Protein AF-A0A081DGG9-F1 (afdb_monomer_lite)

Radius of gyration: 16.22 Å; chains: 1; bounding box: 42×18×44 Å

Sequence (96 aa):
MEPLNHPMVWQGMGMVIGVYGLGYWWASYNPMRHWPIVAVGFLGKIFGPLGFIFNYLQDVVPFEFSYTLITNDFIWWIPFFLILKKVHTDYKWRLT

Foldseek 3Di:
DPPPPPVVVVVVVVVVVVVLVVLVVVCVVPVLLSVVSLVVVLVVLVVVVVVVVVCVVVVNDDPVCVVVNVVVHVVSNVVSVVSVVCSCVPVVPDND

Structure (mmCIF, N/CA/C/O backbone):
data_AF-A0A081DGG9-F1
#
_entry.id   AF-A0A081DGG9-F1
#
loop_
_atom_site.group_PDB
_atom_site.id
_atom_site.type_symbol
_atom_site.label_atom_id
_atom_site.label_alt_id
_atom_site.label_comp_id
_atom_site.label_asym_id
_atom_site.label_entity_id
_atom_site.label_seq_id
_atom_site.pdbx_PDB_ins_code
_atom_site.Cartn_x
_atom_site.Cartn_y
_atom_site.Cartn_z
_atom_site.occupancy
_atom_site.B_iso_or_equiv
_atom_site.auth_seq_id
_atom_site.auth_comp_id
_atom_site.auth_asym_id
_atom_site.auth_atom_id
_atom_site.pdbx_PDB_model_num
ATOM 1 N N . MET A 1 1 ? 21.195 -1.589 -23.860 1.00 50.12 1 MET A N 1
ATOM 2 C CA . MET A 1 1 ? 20.701 -0.472 -23.030 1.00 50.12 1 MET A CA 1
ATOM 3 C C . MET A 1 1 ? 21.393 -0.615 -21.691 1.00 50.12 1 MET A C 1
ATOM 5 O O . MET A 1 1 ? 21.306 -1.702 -21.129 1.00 50.12 1 MET A O 1
ATOM 9 N N . GLU A 1 2 ? 22.166 0.378 -21.241 1.00 58.09 2 GLU A N 1
ATOM 10 C CA . GLU A 1 2 ? 22.694 0.333 -19.872 1.00 58.09 2 GLU A CA 1
ATOM 11 C C . GLU A 1 2 ? 21.498 0.224 -18.915 1.00 58.09 2 GLU A C 1
ATOM 13 O O . GLU A 1 2 ? 20.543 0.992 -19.065 1.00 58.09 2 GLU A O 1
ATOM 18 N N . PRO A 1 3 ? 21.473 -0.761 -18.001 1.00 66.25 3 PRO A N 1
ATOM 19 C CA . PRO A 1 3 ? 20.389 -0.858 -17.038 1.00 66.25 3 PRO A CA 1
ATOM 20 C C . PRO A 1 3 ? 20.346 0.442 -16.234 1.00 66.25 3 PRO A C 1
ATOM 22 O O . PRO A 1 3 ? 21.391 0.938 -15.817 1.00 66.25 3 PRO A O 1
ATOM 25 N N . LEU A 1 4 ? 19.144 0.994 -16.042 1.00 62.50 4 LEU A N 1
ATOM 26 C CA . LEU A 1 4 ? 18.890 2.171 -15.207 1.00 62.50 4 LEU A CA 1
ATOM 27 C C . LEU A 1 4 ? 19.447 1.931 -13.796 1.00 62.50 4 LEU A C 1
ATOM 29 O O . LEU A 1 4 ? 18.786 1.378 -12.917 1.00 62.50 4 LEU A O 1
ATOM 33 N N . ASN A 1 5 ? 20.697 2.333 -13.591 1.00 65.19 5 ASN A N 1
ATOM 34 C CA . ASN A 1 5 ? 21.450 2.120 -12.369 1.00 65.19 5 ASN A CA 1
ATOM 35 C C . ASN A 1 5 ? 21.289 3.364 -11.495 1.00 65.19 5 ASN A C 1
ATOM 37 O O . ASN A 1 5 ? 22.195 4.181 -11.347 1.00 65.19 5 ASN A O 1
ATOM 41 N N . HIS A 1 6 ? 20.102 3.510 -10.902 1.00 76.81 6 HIS A N 1
ATOM 42 C CA . HIS A 1 6 ? 19.844 4.492 -9.847 1.00 76.81 6 HIS A CA 1
ATOM 43 C C . HIS A 1 6 ? 19.764 3.802 -8.476 1.00 76.81 6 HIS A C 1
ATOM 45 O O . HIS A 1 6 ? 18.708 3.828 -7.839 1.00 76.81 6 HIS A O 1
ATOM 51 N N . PRO A 1 7 ? 20.850 3.166 -7.988 1.00 80.69 7 PRO A N 1
ATOM 52 C CA . PRO A 1 7 ? 20.825 2.419 -6.732 1.00 80.69 7 PRO A CA 1
ATOM 53 C C . PRO A 1 7 ? 20.409 3.299 -5.550 1.00 80.69 7 PRO A C 1
ATOM 55 O O . PRO A 1 7 ? 19.703 2.832 -4.667 1.00 80.69 7 PRO A O 1
ATOM 58 N N . MET A 1 8 ? 20.756 4.589 -5.569 1.00 83.38 8 MET A N 1
ATOM 59 C CA . MET A 1 8 ? 20.340 5.549 -4.544 1.00 83.38 8 MET A CA 1
ATOM 60 C C . MET A 1 8 ? 18.814 5.738 -4.494 1.00 83.38 8 MET A C 1
ATOM 62 O O . MET A 1 8 ? 18.238 5.801 -3.410 1.00 83.38 8 MET A O 1
ATOM 66 N N . VAL A 1 9 ? 18.145 5.774 -5.652 1.00 84.31 9 VAL A N 1
ATOM 67 C CA . VAL A 1 9 ? 16.678 5.889 -5.734 1.00 84.31 9 VAL A CA 1
ATOM 68 C C . VAL A 1 9 ? 16.023 4.614 -5.210 1.00 84.31 9 VAL A C 1
ATOM 70 O O . VAL A 1 9 ? 15.093 4.685 -4.410 1.00 84.31 9 VAL A O 1
ATOM 73 N N . TRP A 1 10 ? 16.552 3.447 -5.583 1.00 83.88 10 TRP A N 1
ATOM 74 C CA . TRP A 1 10 ? 16.060 2.156 -5.097 1.00 83.88 10 TRP A CA 1
ATOM 75 C C . TRP A 1 10 ? 16.264 1.966 -3.590 1.00 83.88 10 TRP A C 1
ATOM 77 O O . TRP A 1 10 ? 15.363 1.478 -2.911 1.00 83.88 10 TRP A O 1
ATOM 87 N N . GLN A 1 11 ? 17.405 2.392 -3.045 1.00 86.56 11 GLN A N 1
ATOM 88 C CA . GLN A 1 11 ? 17.680 2.352 -1.607 1.00 86.56 11 GLN A CA 1
ATOM 89 C C . GLN A 1 11 ? 16.758 3.294 -0.827 1.00 86.56 11 GLN A C 1
ATOM 91 O O . GLN A 1 11 ? 16.180 2.886 0.181 1.00 86.56 11 GLN A O 1
ATOM 96 N N . GLY A 1 12 ? 16.574 4.527 -1.312 1.00 88.62 12 GLY A N 1
ATOM 97 C CA . GLY A 1 12 ? 15.651 5.488 -0.710 1.00 88.62 12 GLY A CA 1
ATOM 98 C C . GLY A 1 12 ? 14.210 4.976 -0.720 1.00 88.62 12 GLY A C 1
ATOM 99 O O . GLY A 1 12 ? 13.551 4.959 0.319 1.00 88.62 12 GLY A O 1
ATOM 100 N N . MET A 1 13 ? 13.744 4.472 -1.866 1.00 87.25 13 MET A N 1
ATOM 101 C CA . MET A 1 13 ? 12.405 3.895 -1.992 1.00 87.25 13 MET A CA 1
ATOM 102 C C . MET A 1 13 ? 12.229 2.671 -1.084 1.00 87.25 13 MET A C 1
ATOM 104 O O . MET A 1 13 ? 11.220 2.558 -0.391 1.00 87.25 13 MET A O 1
ATOM 108 N N . GLY A 1 14 ? 13.225 1.782 -1.027 1.00 87.19 14 GLY A N 1
ATOM 109 C CA . GLY A 1 14 ? 13.211 0.602 -0.163 1.00 87.19 14 GLY A CA 1
ATOM 110 C C . GLY A 1 14 ? 13.126 0.949 1.324 1.00 87.19 14 GLY A C 1
ATOM 111 O O . GLY A 1 14 ? 12.333 0.344 2.044 1.00 87.19 14 GLY A O 1
ATOM 112 N N . MET A 1 15 ? 13.873 1.959 1.783 1.00 92.44 15 MET A N 1
ATOM 113 C CA . MET A 1 15 ? 13.794 2.448 3.164 1.00 92.44 15 MET A CA 1
ATOM 114 C C . MET A 1 15 ? 12.392 2.975 3.489 1.00 92.44 15 MET A C 1
ATOM 116 O O . MET A 1 15 ? 11.813 2.594 4.507 1.00 92.44 15 MET A O 1
ATOM 120 N N . VAL A 1 16 ? 11.825 3.809 2.611 1.00 89.38 16 VAL A N 1
ATOM 121 C CA . VAL A 1 16 ? 10.476 4.369 2.787 1.00 89.38 16 VAL A CA 1
ATOM 122 C C . VAL A 1 16 ? 9.430 3.253 2.843 1.00 89.38 16 VAL A C 1
ATOM 124 O O . VAL A 1 16 ? 8.620 3.222 3.769 1.00 89.38 16 VAL A O 1
ATOM 127 N N . ILE A 1 17 ? 9.480 2.292 1.913 1.00 88.62 17 ILE A N 1
ATOM 128 C CA . ILE A 1 17 ? 8.584 1.124 1.902 1.00 88.62 17 ILE A CA 1
ATOM 129 C C . ILE A 1 17 ? 8.746 0.296 3.184 1.00 88.62 17 ILE A C 1
ATOM 131 O O . ILE A 1 17 ? 7.746 -0.137 3.754 1.00 88.62 17 ILE A O 1
ATOM 135 N N . GLY A 1 18 ? 9.975 0.109 3.671 1.00 91.25 18 GLY A N 1
ATOM 136 C CA . GLY A 1 18 ? 10.253 -0.617 4.911 1.00 91.25 18 GLY A CA 1
ATOM 137 C C . GLY A 1 18 ? 9.582 0.019 6.132 1.00 91.25 18 GLY A C 1
ATOM 138 O O . GLY A 1 18 ? 8.916 -0.674 6.902 1.00 91.25 18 GLY A O 1
ATOM 139 N N . VAL A 1 19 ? 9.679 1.344 6.274 1.00 92.00 19 VAL A N 1
ATOM 140 C CA . VAL A 1 19 ? 9.015 2.085 7.362 1.00 92.00 19 VAL A CA 1
ATOM 141 C C . VAL A 1 19 ? 7.490 2.019 7.230 1.00 92.00 19 VAL A C 1
ATOM 143 O O . VAL A 1 19 ? 6.802 1.775 8.223 1.00 92.00 19 VAL A O 1
ATOM 146 N N . TYR A 1 20 ? 6.943 2.151 6.015 1.00 88.31 20 TYR A N 1
ATOM 147 C CA . TYR A 1 20 ? 5.508 1.945 5.777 1.00 88.31 20 TYR A CA 1
ATOM 148 C C . TYR A 1 20 ? 5.053 0.529 6.148 1.00 88.31 20 TYR A C 1
ATOM 150 O O . TYR A 1 20 ? 3.971 0.366 6.712 1.00 88.31 20 TYR A O 1
ATOM 158 N N . GLY A 1 21 ? 5.884 -0.486 5.898 1.00 88.69 21 GLY A N 1
ATOM 159 C CA . GLY A 1 21 ? 5.638 -1.869 6.306 1.00 88.69 21 GLY A CA 1
ATOM 160 C C . GLY A 1 21 ? 5.422 -2.011 7.813 1.00 88.69 21 GLY A C 1
ATOM 161 O O . GLY A 1 21 ? 4.461 -2.654 8.235 1.00 88.69 21 GLY A O 1
ATOM 162 N N . LEU A 1 22 ? 6.244 -1.342 8.630 1.00 91.94 22 LEU A N 1
ATOM 163 C CA . LEU A 1 22 ? 6.050 -1.292 10.086 1.00 91.94 22 LEU A CA 1
ATOM 164 C C . LEU A 1 22 ? 4.728 -0.607 10.458 1.00 91.94 22 LEU A C 1
ATOM 166 O O . LEU A 1 22 ? 3.997 -1.096 11.320 1.00 91.94 22 LEU A O 1
ATOM 170 N N . GLY A 1 23 ? 4.381 0.478 9.759 1.00 88.38 23 GLY A N 1
ATOM 171 C CA . GLY A 1 23 ? 3.098 1.164 9.915 1.00 88.38 23 GLY A CA 1
ATOM 172 C C . GLY A 1 23 ? 1.898 0.246 9.664 1.00 88.38 23 GLY A C 1
ATOM 173 O O . GLY A 1 23 ? 0.960 0.225 10.463 1.00 88.38 23 GLY A O 1
ATOM 174 N N . TYR A 1 24 ? 1.940 -0.566 8.604 1.00 88.00 24 TYR A N 1
ATOM 175 C CA . TYR A 1 24 ? 0.893 -1.556 8.332 1.00 88.00 24 TYR A CA 1
ATOM 176 C C . TYR A 1 24 ? 0.878 -2.698 9.337 1.00 88.00 24 TYR A C 1
ATOM 178 O O . TYR A 1 24 ? -0.203 -3.164 9.696 1.00 88.00 24 TYR A O 1
ATOM 186 N N . TRP A 1 25 ? 2.040 -3.135 9.824 1.00 88.56 25 TRP A N 1
ATOM 187 C CA . TRP A 1 25 ? 2.098 -4.150 10.868 1.00 88.56 25 TRP A CA 1
ATOM 188 C C . TRP A 1 25 ? 1.378 -3.654 12.127 1.00 88.56 25 TRP A C 1
ATOM 190 O O . TRP A 1 25 ? 0.459 -4.317 12.607 1.00 88.56 25 TRP A O 1
ATOM 200 N N . TRP A 1 26 ? 1.671 -2.450 12.617 1.00 88.25 26 TRP A N 1
ATOM 201 C CA . TRP A 1 26 ? 0.934 -1.896 13.759 1.00 88.25 26 TRP A CA 1
ATOM 202 C C . TRP A 1 26 ? -0.552 -1.682 13.466 1.00 88.25 26 TRP A C 1
ATOM 204 O O . TRP A 1 26 ? -1.397 -1.985 14.314 1.00 88.25 26 TRP A O 1
ATOM 214 N N . ALA A 1 27 ? -0.891 -1.239 12.254 1.00 87.81 27 ALA A N 1
ATOM 215 C CA . ALA A 1 27 ? -2.279 -1.103 11.837 1.00 87.81 27 ALA A CA 1
ATOM 216 C C . ALA A 1 27 ? -3.019 -2.446 11.792 1.00 87.81 27 ALA A C 1
ATOM 218 O O . ALA A 1 27 ? -4.213 -2.471 12.063 1.00 87.81 27 ALA A O 1
ATOM 219 N N . SER A 1 28 ? -2.343 -3.567 11.525 1.00 86.56 28 SER A N 1
ATOM 220 C CA . SER A 1 28 ? -2.988 -4.885 11.471 1.00 86.56 28 SER A CA 1
ATOM 221 C C . SER A 1 28 ? -3.617 -5.305 12.806 1.00 86.56 28 SER A C 1
ATOM 223 O O . SER A 1 28 ? -4.673 -5.935 12.809 1.00 86.56 28 SER A O 1
ATOM 225 N N . TYR A 1 29 ? -3.035 -4.896 13.940 1.00 88.00 29 TYR A N 1
ATOM 226 C CA . TYR A 1 29 ? -3.563 -5.213 15.273 1.00 88.00 29 TYR A CA 1
ATOM 227 C C . TYR A 1 29 ? -4.778 -4.367 15.658 1.00 88.00 29 TYR A C 1
ATOM 229 O O . TYR A 1 29 ? -5.642 -4.821 16.406 1.00 88.00 29 TYR A O 1
ATOM 237 N N . ASN A 1 30 ? -4.851 -3.125 15.178 1.00 85.62 30 ASN A N 1
ATOM 238 C CA . ASN A 1 30 ? -6.013 -2.266 15.383 1.00 85.62 30 ASN A CA 1
ATOM 239 C C . ASN A 1 30 ? -6.172 -1.287 14.206 1.00 85.62 30 ASN A C 1
ATOM 241 O O . ASN A 1 30 ? -5.734 -0.132 14.300 1.00 85.62 30 ASN A O 1
ATOM 245 N N . PRO A 1 31 ? -6.797 -1.736 13.101 1.00 81.69 31 PRO A N 1
ATOM 246 C CA . PRO A 1 31 ? -6.876 -0.952 11.870 1.00 81.69 31 PRO A CA 1
ATOM 247 C C . PRO A 1 31 ? -7.851 0.220 11.983 1.00 81.69 31 PRO A C 1
ATOM 249 O O . PRO A 1 31 ? -7.713 1.202 11.262 1.00 81.69 31 PRO A O 1
ATOM 252 N N . MET A 1 32 ? -8.810 0.142 12.911 1.00 82.69 32 MET A N 1
ATOM 253 C CA . MET A 1 32 ? -9.787 1.207 13.144 1.00 82.69 32 MET A CA 1
ATOM 254 C C . MET A 1 32 ? -9.156 2.399 13.863 1.00 82.69 32 MET A C 1
ATOM 256 O O . MET A 1 32 ? -9.436 3.538 13.514 1.00 82.69 32 MET A O 1
ATOM 260 N N . ARG A 1 33 ? -8.262 2.154 14.832 1.00 83.31 33 ARG A N 1
ATOM 261 C CA . ARG A 1 33 ? -7.516 3.221 15.517 1.00 83.31 33 ARG A CA 1
ATOM 262 C C . ARG A 1 33 ? -6.438 3.831 14.624 1.00 83.31 33 ARG A C 1
ATOM 264 O O . ARG A 1 33 ? -6.257 5.042 14.612 1.00 83.31 33 ARG A O 1
ATOM 271 N N . HIS A 1 34 ? -5.738 2.996 13.862 1.00 86.19 34 HIS A N 1
ATOM 272 C CA . HIS A 1 34 ? -4.677 3.425 12.951 1.00 86.19 34 HIS A CA 1
ATOM 273 C C . HIS A 1 34 ? -5.207 3.666 11.532 1.00 86.19 34 HIS A C 1
ATOM 275 O O . HIS A 1 34 ? -4.497 3.484 10.546 1.00 86.19 34 HIS A O 1
ATOM 281 N N . TRP A 1 35 ? -6.457 4.107 11.400 1.00 85.56 35 TRP A N 1
ATOM 282 C CA . TRP A 1 35 ? -7.046 4.373 10.095 1.00 85.56 35 TRP A CA 1
ATOM 283 C C . TRP A 1 35 ? -6.276 5.397 9.237 1.00 85.56 35 TRP A C 1
ATOM 285 O O . TRP A 1 35 ? -6.318 5.242 8.017 1.00 85.56 35 TRP A O 1
ATOM 295 N N . PRO A 1 36 ? -5.532 6.395 9.776 1.00 88.44 36 PRO A N 1
ATOM 296 C CA . PRO A 1 36 ? -4.799 7.329 8.922 1.00 88.44 36 PRO A CA 1
ATOM 297 C C . PRO A 1 36 ? -3.714 6.646 8.088 1.00 88.44 36 PRO A C 1
ATOM 299 O O . PRO A 1 36 ? -3.597 6.934 6.901 1.00 88.44 36 PRO A O 1
ATOM 302 N N . ILE A 1 37 ? -2.961 5.695 8.659 1.00 90.12 37 ILE A N 1
ATOM 303 C CA . ILE A 1 37 ? -1.932 4.966 7.897 1.00 90.12 37 ILE A CA 1
ATOM 304 C C . ILE A 1 37 ? -2.573 4.038 6.854 1.00 90.12 37 ILE A C 1
ATOM 306 O O . ILE A 1 37 ? -2.069 3.910 5.741 1.00 90.12 37 ILE A O 1
ATOM 310 N N . VAL A 1 38 ? -3.740 3.469 7.171 1.00 88.62 38 VAL A N 1
ATOM 311 C CA . VAL A 1 38 ? -4.563 2.686 6.236 1.00 88.62 38 VAL A CA 1
ATOM 312 C C . VAL A 1 38 ? -5.064 3.569 5.081 1.00 88.62 38 VAL A C 1
ATOM 314 O O . VAL A 1 38 ? -5.027 3.143 3.929 1.00 88.62 38 VAL A O 1
ATOM 317 N N . ALA A 1 39 ? -5.479 4.809 5.361 1.00 88.56 39 ALA A N 1
ATOM 318 C CA . ALA A 1 39 ? -5.932 5.773 4.358 1.00 88.56 39 ALA A CA 1
ATOM 319 C C . ALA A 1 39 ? -4.795 6.226 3.435 1.00 88.56 39 ALA A C 1
ATOM 321 O O . ALA A 1 39 ? -4.964 6.225 2.217 1.00 88.56 39 ALA A O 1
ATOM 322 N N . VAL A 1 40 ? -3.626 6.556 3.996 1.00 90.31 40 VAL A N 1
ATOM 323 C CA . VAL A 1 40 ? -2.421 6.868 3.208 1.00 90.31 40 VAL A CA 1
ATOM 324 C C . VAL A 1 40 ? -2.058 5.685 2.312 1.00 90.31 40 VAL A C 1
ATOM 326 O O . VAL A 1 40 ? -1.754 5.871 1.134 1.00 90.31 40 VAL A O 1
ATOM 329 N N . GLY A 1 41 ? -2.168 4.465 2.835 1.00 89.31 41 GLY A N 1
ATOM 330 C CA . GLY A 1 41 ? -1.955 3.259 2.054 1.00 89.31 41 GLY A CA 1
ATOM 331 C C . GLY A 1 41 ? -2.912 3.093 0.890 1.00 89.31 41 GLY A C 1
ATOM 332 O O . GLY A 1 41 ? -2.477 2.871 -0.238 1.00 89.31 41 GLY A O 1
ATOM 333 N N . PHE A 1 42 ? -4.206 3.275 1.141 1.00 90.12 42 PHE A N 1
ATOM 334 C CA . PHE A 1 42 ? -5.231 3.215 0.107 1.00 90.12 42 PHE A CA 1
ATOM 335 C C . PHE A 1 42 ? -5.001 4.250 -1.000 1.00 90.12 42 PHE A C 1
ATOM 337 O O . PHE A 1 42 ? -5.080 3.913 -2.178 1.00 90.12 42 PHE A O 1
ATOM 344 N N . LEU A 1 43 ? -4.642 5.484 -0.634 1.00 89.38 43 LEU A N 1
ATOM 345 C CA . LEU A 1 43 ? -4.280 6.524 -1.596 1.00 89.38 43 LEU A CA 1
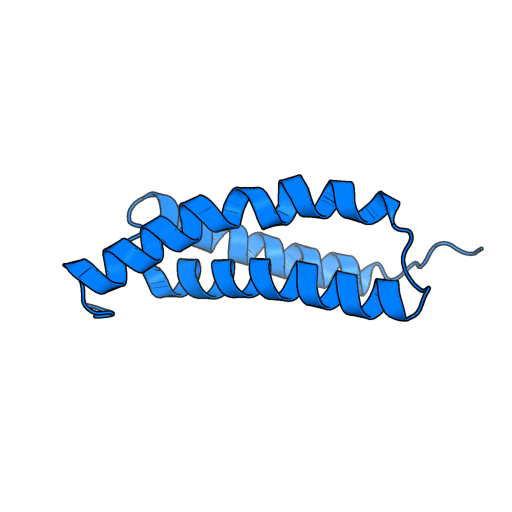ATOM 346 C C . LEU A 1 43 ? -3.076 6.109 -2.446 1.00 89.38 43 LEU A C 1
ATOM 348 O O . LEU A 1 43 ? -3.126 6.232 -3.667 1.00 89.38 43 LEU A O 1
ATOM 352 N N . GLY A 1 44 ? -2.032 5.546 -1.830 1.00 86.69 44 GLY A N 1
ATOM 353 C CA . GLY A 1 44 ? -0.884 4.998 -2.556 1.00 86.69 44 GLY A CA 1
ATOM 354 C C . GLY A 1 44 ? -1.291 3.943 -3.589 1.00 86.69 44 GLY A C 1
ATOM 355 O O . GLY A 1 44 ? -0.825 3.988 -4.726 1.00 86.69 44 GLY A O 1
ATOM 356 N N . LYS A 1 45 ? -2.230 3.058 -3.229 1.00 87.75 45 LYS A N 1
ATOM 357 C CA . LYS A 1 45 ? -2.771 2.030 -4.132 1.00 87.75 45 LYS A CA 1
ATOM 358 C C . LYS A 1 45 ? -3.649 2.585 -5.252 1.00 87.75 45 LYS A C 1
ATOM 360 O O . LYS A 1 45 ? -3.824 1.900 -6.250 1.00 87.75 45 LYS A O 1
ATOM 365 N N . ILE A 1 46 ? -4.207 3.787 -5.120 1.00 89.25 46 ILE A N 1
ATOM 366 C CA . ILE A 1 46 ? -4.950 4.465 -6.198 1.00 89.25 46 ILE A CA 1
ATOM 367 C C . ILE A 1 46 ? -3.986 5.200 -7.133 1.00 89.25 46 ILE A C 1
ATOM 369 O O . ILE A 1 46 ? -4.115 5.125 -8.356 1.00 89.25 46 ILE A O 1
ATOM 373 N N . PHE A 1 47 ? -3.000 5.898 -6.567 1.00 87.75 47 PHE A N 1
ATOM 374 C CA . PHE A 1 47 ? -2.039 6.672 -7.347 1.00 87.75 47 PHE A CA 1
ATOM 375 C C . PHE A 1 47 ? -1.059 5.796 -8.138 1.00 87.75 47 PHE A C 1
ATOM 377 O O . PHE A 1 47 ? -0.626 6.223 -9.205 1.00 87.75 47 PHE A O 1
ATOM 384 N N . GLY A 1 48 ? -0.761 4.572 -7.686 1.00 85.00 48 GLY A N 1
ATOM 385 C CA . GLY A 1 48 ? 0.053 3.605 -8.437 1.00 85.00 48 GLY A CA 1
ATOM 386 C C . GLY A 1 48 ? -0.516 3.305 -9.835 1.00 85.00 48 GLY A C 1
ATOM 387 O O . GLY A 1 48 ? 0.132 3.629 -10.833 1.00 85.00 48 GLY A O 1
ATOM 388 N N . PRO A 1 49 ? -1.751 2.780 -9.940 1.00 85.38 49 PRO A N 1
ATOM 389 C CA . PRO A 1 49 ? -2.435 2.567 -11.213 1.00 85.38 49 PRO A CA 1
ATOM 390 C C . PRO A 1 49 ? -2.624 3.827 -12.049 1.00 85.38 49 PRO A C 1
ATOM 392 O O . PRO A 1 49 ? -2.458 3.768 -13.263 1.00 85.38 49 PRO A O 1
ATOM 395 N N . LEU A 1 50 ? -2.915 4.977 -11.432 1.00 87.69 50 LEU A N 1
ATOM 396 C CA . LEU A 1 50 ? -3.013 6.244 -12.166 1.00 87.69 50 LEU A CA 1
ATOM 397 C C . LEU A 1 50 ? -1.676 6.644 -12.803 1.00 87.69 50 LEU A C 1
ATOM 399 O O . LEU A 1 50 ? -1.644 7.020 -13.974 1.00 87.69 50 LEU A O 1
ATOM 403 N N . GLY A 1 51 ? -0.573 6.520 -12.061 1.00 85.56 51 GLY A N 1
ATOM 404 C CA . GLY A 1 51 ? 0.773 6.749 -12.581 1.00 85.56 51 GLY A CA 1
ATOM 405 C C . GLY A 1 51 ? 1.127 5.767 -13.695 1.00 85.56 51 GLY A C 1
ATOM 406 O O . GLY A 1 51 ? 1.681 6.176 -14.713 1.00 85.56 51 GLY A O 1
ATOM 407 N N . PHE A 1 52 ? 0.754 4.493 -13.554 1.00 85.69 52 PHE A N 1
ATOM 408 C CA . PHE A 1 52 ? 0.935 3.498 -14.611 1.00 85.69 52 PHE A CA 1
ATOM 409 C C . PHE A 1 52 ? 0.150 3.853 -15.876 1.00 85.69 52 PHE A C 1
ATOM 411 O O . PHE A 1 52 ? 0.739 3.871 -16.950 1.00 85.69 52 PHE A O 1
ATOM 418 N N . ILE A 1 53 ? -1.137 4.199 -15.764 1.00 86.38 53 ILE A N 1
ATOM 419 C CA . ILE A 1 53 ? -1.968 4.596 -16.912 1.00 86.38 53 ILE A CA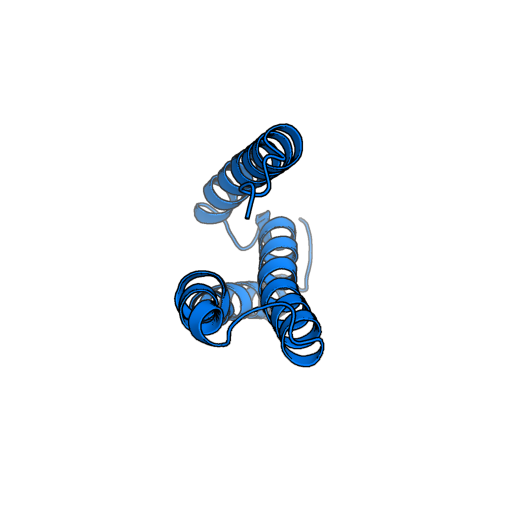 1
ATOM 420 C C . ILE A 1 53 ? -1.360 5.811 -17.615 1.00 86.38 53 ILE A C 1
ATOM 422 O O . ILE A 1 53 ? -1.258 5.813 -18.837 1.00 86.38 53 ILE A O 1
ATOM 426 N N . PHE A 1 54 ? -0.912 6.820 -16.863 1.00 87.50 54 PHE A N 1
ATOM 427 C CA . PHE A 1 54 ? -0.271 7.998 -17.444 1.00 87.50 54 PHE A CA 1
ATOM 428 C C . PHE A 1 54 ? 0.993 7.636 -18.236 1.00 87.50 54 PHE A C 1
ATOM 430 O O . PHE A 1 54 ? 1.140 8.063 -19.375 1.00 87.50 54 PHE A O 1
ATOM 437 N N . ASN A 1 55 ? 1.871 6.798 -17.676 1.00 84.62 55 ASN A N 1
ATOM 438 C CA . ASN A 1 55 ? 3.093 6.365 -18.362 1.00 84.62 55 ASN A CA 1
ATOM 439 C C . ASN A 1 55 ? 2.820 5.405 -19.533 1.00 84.62 55 ASN A C 1
ATOM 441 O O . ASN A 1 55 ? 3.551 5.422 -20.522 1.00 84.62 55 ASN A O 1
ATOM 445 N N . TYR A 1 56 ? 1.768 4.589 -19.442 1.00 85.00 56 TYR A N 1
ATOM 446 C CA . TYR A 1 56 ? 1.309 3.727 -20.528 1.00 85.00 56 TYR A CA 1
ATOM 447 C C . TYR A 1 56 ? 0.804 4.557 -21.716 1.00 85.00 56 TYR A C 1
ATOM 449 O O . TYR A 1 56 ? 1.179 4.290 -22.849 1.00 85.00 56 TYR A O 1
ATOM 457 N N . LEU A 1 57 ? 0.029 5.619 -21.462 1.00 86.88 57 LEU A N 1
ATOM 458 C CA . LEU A 1 57 ? -0.427 6.557 -22.499 1.00 86.88 57 LEU A CA 1
ATOM 459 C C . LEU A 1 57 ? 0.714 7.356 -23.149 1.00 86.88 57 LEU A C 1
ATOM 461 O O . LEU A 1 57 ? 0.522 7.927 -24.217 1.00 86.88 57 LEU A O 1
ATOM 465 N N . GLN A 1 58 ? 1.877 7.424 -22.500 1.00 87.81 58 GLN A N 1
ATOM 466 C CA . GLN A 1 58 ? 3.087 8.050 -23.035 1.00 87.81 58 GLN A CA 1
ATOM 467 C C . GLN A 1 58 ? 4.019 7.049 -23.742 1.00 87.81 58 GLN A C 1
ATOM 469 O O . GLN A 1 58 ? 5.147 7.415 -24.067 1.00 87.81 58 GLN A O 1
ATOM 474 N N . ASP A 1 59 ? 3.583 5.799 -23.948 1.00 81.62 59 ASP A N 1
ATOM 475 C CA . ASP A 1 59 ? 4.370 4.700 -24.532 1.00 81.62 59 ASP A CA 1
ATOM 476 C C . ASP A 1 59 ? 5.700 4.420 -23.794 1.00 81.62 59 ASP A C 1
ATOM 478 O O . ASP A 1 59 ? 6.638 3.846 -24.348 1.00 81.62 59 ASP A O 1
ATOM 482 N N . VAL A 1 60 ? 5.798 4.809 -22.514 1.00 80.06 60 VAL A N 1
ATOM 483 C CA . VAL A 1 60 ? 7.011 4.637 -21.691 1.00 80.06 60 VAL A CA 1
ATOM 484 C C . VAL A 1 60 ? 7.060 3.248 -21.054 1.00 80.06 60 VAL A C 1
ATOM 486 O O . VAL A 1 60 ? 8.144 2.724 -20.790 1.00 80.06 60 VAL A O 1
ATOM 489 N N . VAL A 1 61 ? 5.898 2.646 -20.779 1.00 78.19 61 VAL A N 1
ATOM 490 C CA . VAL A 1 61 ? 5.798 1.390 -20.022 1.00 78.19 61 VAL A CA 1
ATOM 491 C C . VAL A 1 61 ? 5.007 0.340 -20.811 1.00 78.19 61 VAL A C 1
ATOM 493 O O . VAL A 1 61 ? 3.910 0.643 -21.281 1.00 78.19 61 VAL A O 1
ATOM 496 N N . PRO A 1 62 ? 5.510 -0.906 -20.918 1.00 80.94 62 PRO A N 1
ATOM 497 C CA . PRO A 1 62 ? 4.805 -1.997 -21.586 1.00 80.94 62 PRO A CA 1
ATOM 498 C C . PRO A 1 62 ? 3.510 -2.397 -20.862 1.00 80.94 62 PRO A C 1
ATOM 500 O O . PRO A 1 62 ? 3.429 -2.348 -19.629 1.00 80.94 62 PRO A O 1
ATOM 503 N N . PHE A 1 63 ? 2.503 -2.859 -21.611 1.00 80.31 63 PHE A N 1
ATOM 504 C CA . PHE A 1 63 ? 1.224 -3.305 -21.043 1.00 80.31 63 PHE A CA 1
ATOM 505 C C . PHE A 1 63 ? 1.391 -4.495 -20.088 1.00 80.31 63 PHE A C 1
ATOM 507 O O . PHE A 1 63 ? 0.625 -4.643 -19.140 1.00 80.31 63 PHE A O 1
ATOM 514 N N . GLU A 1 64 ? 2.417 -5.321 -20.278 1.00 81.62 64 GLU A N 1
ATOM 515 C CA . GLU A 1 64 ? 2.755 -6.471 -19.438 1.00 81.62 64 GLU A CA 1
ATOM 516 C C . GLU A 1 64 ? 3.011 -6.074 -17.980 1.00 81.62 64 GLU A C 1
ATOM 518 O O . GLU A 1 64 ? 2.820 -6.879 -17.069 1.00 81.62 64 GLU A O 1
ATOM 523 N N . PHE A 1 65 ? 3.382 -4.820 -17.716 1.00 78.62 65 PHE A N 1
ATOM 524 C CA . PHE A 1 65 ? 3.549 -4.353 -16.345 1.00 78.62 65 PHE A CA 1
ATOM 525 C C . PHE A 1 65 ? 2.218 -4.341 -15.574 1.00 78.62 65 PHE A C 1
ATOM 527 O O . PHE A 1 65 ? 2.228 -4.477 -14.351 1.00 78.62 65 PHE A O 1
ATOM 534 N N . SER A 1 66 ? 1.071 -4.283 -16.264 1.00 80.06 66 SER A N 1
ATOM 535 C CA . SER A 1 66 ? -0.273 -4.321 -15.6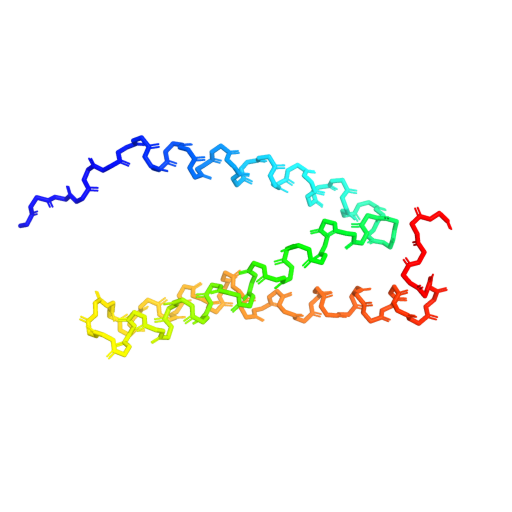63 1.00 80.06 66 SER A CA 1
ATOM 536 C C . SER A 1 66 ? -0.524 -5.558 -14.793 1.00 80.06 66 SER A C 1
ATOM 538 O O . SER A 1 66 ? -1.219 -5.458 -13.780 1.00 80.06 66 SER A O 1
ATOM 540 N N . TYR A 1 67 ? 0.105 -6.699 -15.103 1.00 81.75 67 TYR A N 1
ATOM 541 C CA . TYR A 1 67 ? 0.007 -7.906 -14.276 1.00 81.75 67 TYR A CA 1
ATOM 542 C C . TYR A 1 67 ? 0.546 -7.680 -12.858 1.00 81.75 67 TYR A C 1
ATOM 544 O O . TYR 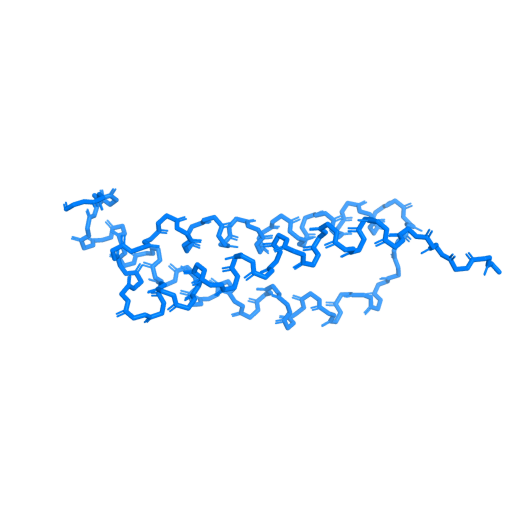A 1 67 ? 0.007 -8.225 -11.895 1.00 81.75 67 TYR A O 1
ATOM 552 N N . THR A 1 68 ? 1.572 -6.836 -12.710 1.00 83.06 68 THR A N 1
ATOM 553 C CA . THR A 1 68 ? 2.137 -6.504 -11.396 1.00 83.06 68 THR A CA 1
ATOM 554 C C . THR A 1 68 ? 1.210 -5.599 -10.584 1.00 83.06 68 THR A C 1
ATOM 556 O O . THR A 1 68 ? 1.124 -5.763 -9.370 1.00 83.06 68 THR A O 1
ATOM 559 N N . LEU A 1 69 ? 0.437 -4.718 -11.233 1.00 83.69 69 LEU A N 1
ATOM 560 C CA . LEU A 1 69 ? -0.534 -3.846 -10.560 1.00 83.69 69 LEU A CA 1
ATOM 561 C C . LEU A 1 69 ? -1.726 -4.609 -9.977 1.00 83.69 69 LEU A C 1
ATOM 563 O O . LEU A 1 69 ? -2.313 -4.178 -8.985 1.00 83.69 69 LEU A O 1
ATOM 567 N N . ILE A 1 70 ? -2.080 -5.763 -10.545 1.00 82.50 70 ILE A N 1
ATOM 568 C CA . ILE A 1 70 ? -3.172 -6.590 -10.017 1.00 82.50 70 ILE A CA 1
ATOM 569 C C . ILE A 1 70 ? -2.864 -7.051 -8.595 1.00 82.50 70 ILE A C 1
ATOM 571 O O . ILE A 1 70 ? -3.654 -6.814 -7.678 1.00 82.50 70 ILE A O 1
ATOM 575 N N . THR A 1 71 ? -1.705 -7.672 -8.393 1.00 81.88 71 THR A N 1
ATOM 576 C CA . THR A 1 71 ? -1.311 -8.199 -7.081 1.00 81.88 71 THR A CA 1
ATOM 577 C C . THR A 1 71 ? -0.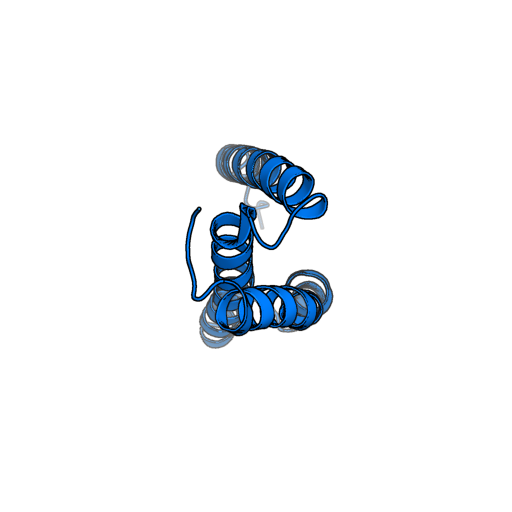794 -7.112 -6.147 1.00 81.88 71 THR A C 1
ATOM 579 O O . THR A 1 71 ? -0.961 -7.221 -4.930 1.00 81.88 71 THR A O 1
ATOM 582 N N . ASN A 1 72 ? -0.197 -6.052 -6.697 1.00 82.81 72 ASN A N 1
ATOM 583 C CA . ASN A 1 72 ? 0.330 -4.950 -5.907 1.00 82.81 72 ASN A CA 1
ATOM 584 C C . ASN A 1 72 ? -0.771 -4.011 -5.408 1.00 82.81 72 ASN A C 1
ATOM 586 O O . ASN A 1 72 ? -0.733 -3.623 -4.241 1.00 82.81 72 ASN A O 1
ATOM 590 N N . ASP A 1 73 ? -1.754 -3.670 -6.243 1.00 86.25 73 ASP A N 1
ATOM 591 C CA . ASP A 1 73 ? -2.707 -2.595 -5.965 1.00 86.25 73 ASP A CA 1
ATOM 592 C C . ASP A 1 73 ? -4.159 -3.062 -5.945 1.00 86.25 73 ASP A C 1
ATOM 594 O O . ASP A 1 73 ? -4.820 -2.945 -4.909 1.00 86.25 73 ASP A O 1
ATOM 598 N N . PHE A 1 74 ? -4.658 -3.626 -7.046 1.00 86.50 74 PHE A N 1
ATOM 599 C CA . PHE A 1 74 ? -6.098 -3.842 -7.221 1.00 86.50 74 PHE A CA 1
ATOM 600 C C . PHE A 1 74 ? -6.711 -4.787 -6.180 1.00 86.50 74 PHE A C 1
ATOM 602 O O . PHE A 1 74 ? -7.791 -4.504 -5.662 1.00 86.50 74 PHE A O 1
ATOM 609 N N . ILE A 1 75 ? -6.019 -5.871 -5.808 1.00 88.44 75 ILE A N 1
ATOM 610 C CA . ILE A 1 75 ? -6.508 -6.798 -4.768 1.00 88.44 75 ILE A CA 1
ATOM 611 C C . ILE A 1 75 ? -6.657 -6.086 -3.415 1.00 88.44 75 ILE A C 1
ATOM 613 O O . ILE A 1 75 ? -7.581 -6.375 -2.653 1.00 88.44 75 ILE A O 1
ATOM 617 N N . TRP A 1 76 ? -5.784 -5.122 -3.123 1.00 86.44 76 TRP A N 1
ATOM 618 C CA . TRP A 1 76 ? -5.750 -4.422 -1.841 1.00 86.44 76 TRP A CA 1
ATOM 619 C C . TRP A 1 76 ? -6.787 -3.308 -1.729 1.00 86.44 76 TRP A C 1
ATOM 621 O O . TRP A 1 76 ? -7.113 -2.894 -0.616 1.00 86.44 76 TRP A O 1
ATOM 631 N N . TRP A 1 77 ? -7.372 -2.856 -2.838 1.00 89.31 77 TRP A N 1
ATOM 632 C CA . TRP A 1 77 ? -8.430 -1.846 -2.800 1.00 89.31 77 TRP A CA 1
ATOM 633 C C . TRP A 1 77 ? -9.630 -2.303 -1.974 1.00 89.31 77 TRP A C 1
ATOM 635 O O . TRP A 1 77 ? -10.182 -1.514 -1.214 1.00 89.31 77 TRP A O 1
ATOM 645 N N . ILE A 1 78 ? -9.992 -3.584 -2.069 1.00 90.25 78 ILE A N 1
ATOM 646 C CA . ILE A 1 78 ? -11.125 -4.167 -1.345 1.00 90.25 78 ILE A CA 1
ATOM 647 C C . ILE A 1 78 ? -10.923 -4.091 0.181 1.00 90.25 78 ILE A C 1
ATOM 649 O O . ILE A 1 78 ? -11.749 -3.458 0.845 1.00 90.25 78 ILE A O 1
ATOM 653 N N . PRO A 1 79 ? -9.863 -4.677 0.781 1.00 88.44 79 PRO A N 1
ATOM 654 C CA . PRO A 1 79 ? -9.677 -4.633 2.229 1.00 88.44 79 PRO A CA 1
ATOM 655 C C . PRO A 1 79 ? -9.488 -3.206 2.751 1.00 88.44 79 PRO A C 1
ATOM 657 O O . PRO A 1 79 ? -10.095 -2.852 3.762 1.00 88.44 79 PRO A O 1
ATOM 660 N N . PHE A 1 80 ? -8.719 -2.363 2.052 1.00 89.31 80 PHE A N 1
ATOM 661 C CA . PHE A 1 80 ? -8.540 -0.965 2.448 1.00 89.31 80 PHE A CA 1
ATOM 662 C C . PHE A 1 80 ? -9.865 -0.200 2.454 1.00 89.31 80 PHE A C 1
ATOM 664 O O . PHE A 1 80 ? -10.188 0.469 3.437 1.00 89.31 80 PHE A O 1
ATOM 671 N N . PHE A 1 81 ? -10.669 -0.349 1.401 1.00 91.38 81 PHE A N 1
ATOM 672 C CA . PHE A 1 81 ? -11.976 0.291 1.312 1.00 91.38 81 PHE A CA 1
ATOM 673 C C . PHE A 1 81 ? -12.924 -0.179 2.418 1.00 91.38 81 PHE A C 1
ATOM 675 O O . PHE A 1 81 ? -13.595 0.644 3.036 1.00 91.38 81 PHE A O 1
ATOM 682 N N . LEU A 1 82 ? -12.965 -1.481 2.719 1.00 90.88 82 LEU A N 1
ATOM 683 C CA . LEU A 1 82 ? -13.813 -2.016 3.787 1.00 90.88 82 LEU A CA 1
ATOM 684 C C . LEU A 1 82 ? -13.419 -1.474 5.167 1.00 90.88 82 LEU A C 1
ATOM 686 O O . LEU A 1 82 ? -14.300 -1.112 5.949 1.00 90.88 82 LEU A O 1
ATOM 690 N N . ILE A 1 83 ? -12.117 -1.370 5.454 1.00 88.19 83 ILE A N 1
ATOM 691 C CA . ILE A 1 83 ? -11.621 -0.790 6.709 1.00 88.19 8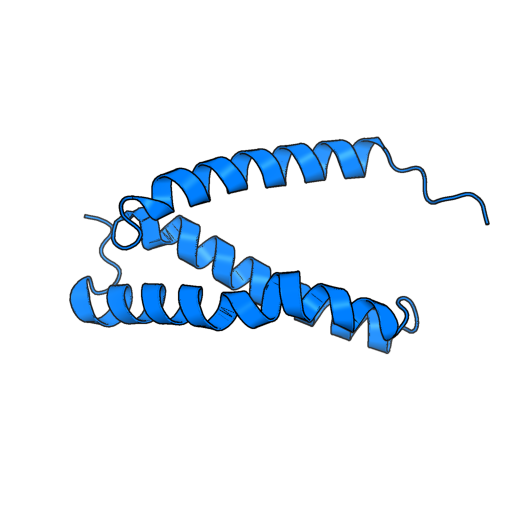3 ILE A CA 1
ATOM 692 C C . ILE A 1 83 ? -12.017 0.686 6.800 1.00 88.19 83 ILE A C 1
ATOM 694 O O . ILE A 1 83 ? -12.603 1.097 7.799 1.00 88.19 83 ILE A O 1
ATOM 698 N N . LEU A 1 84 ? -11.766 1.476 5.754 1.00 87.44 84 LEU A N 1
ATOM 699 C CA . LEU A 1 84 ? -12.098 2.905 5.743 1.00 87.44 84 LEU A CA 1
ATOM 700 C C . LEU A 1 84 ? -13.607 3.157 5.799 1.00 87.44 84 LEU A C 1
ATOM 702 O O . LEU A 1 84 ? -14.053 4.062 6.502 1.00 87.44 84 LEU A O 1
ATOM 706 N N . LYS A 1 85 ? -14.413 2.328 5.128 1.00 90.44 85 LYS A N 1
ATOM 707 C CA . LYS A 1 85 ? -15.875 2.381 5.225 1.00 90.44 85 LYS A CA 1
ATOM 708 C C . LYS A 1 85 ? -16.328 2.152 6.664 1.00 90.44 85 LYS A C 1
ATOM 710 O O . LYS A 1 85 ? -17.172 2.896 7.151 1.00 90.44 85 LYS A O 1
ATOM 715 N N . LYS A 1 86 ? -15.747 1.167 7.351 1.00 87.94 86 LYS A N 1
ATOM 716 C CA . LYS A 1 86 ? -16.067 0.874 8.752 1.00 87.94 86 LYS A CA 1
ATOM 717 C C . LYS A 1 86 ? -15.634 1.998 9.698 1.00 87.94 86 LYS A C 1
ATOM 719 O O . LYS A 1 86 ? -16.372 2.363 10.605 1.00 87.94 86 LYS A O 1
ATOM 724 N N . VAL A 1 87 ? -14.483 2.619 9.448 1.00 88.12 87 VAL A N 1
ATOM 725 C CA . VAL A 1 87 ? -14.042 3.827 10.170 1.00 88.12 87 VAL A CA 1
ATOM 726 C C . VAL A 1 87 ? -15.028 4.977 9.964 1.00 88.12 87 VAL A C 1
ATOM 728 O O . VAL A 1 87 ? -15.366 5.682 10.915 1.00 88.12 87 VAL A O 1
ATOM 731 N N . HIS A 1 88 ? -15.520 5.163 8.739 1.00 86.44 88 HIS A N 1
ATOM 732 C CA . HIS A 1 88 ? -16.502 6.196 8.435 1.00 86.44 88 HIS A CA 1
ATOM 733 C C . HIS A 1 88 ? -17.832 5.965 9.165 1.00 86.44 88 HIS A C 1
ATOM 735 O O . HIS A 1 88 ? -18.375 6.914 9.735 1.00 86.44 88 HIS A O 1
ATOM 741 N N . THR A 1 89 ? -18.338 4.727 9.188 1.00 86.81 89 THR A N 1
ATOM 742 C CA . THR A 1 89 ? -19.620 4.398 9.830 1.00 86.81 89 THR A CA 1
ATOM 743 C C . THR A 1 89 ? -19.538 4.413 11.352 1.00 86.81 89 THR A C 1
ATOM 745 O O . THR A 1 89 ? -20.397 5.011 11.997 1.00 86.81 89 THR A O 1
ATOM 748 N N . ASP A 1 90 ? -18.502 3.798 11.921 1.00 83.38 90 ASP A N 1
ATOM 749 C CA . ASP A 1 90 ? -18.463 3.476 13.351 1.00 83.38 90 ASP A CA 1
ATOM 750 C C . ASP A 1 90 ? -17.730 4.565 14.149 1.00 83.38 90 ASP A C 1
ATOM 752 O O . ASP A 1 90 ? -18.157 4.942 15.239 1.00 83.38 90 ASP A O 1
ATOM 756 N N . TYR A 1 91 ? -16.650 5.120 13.585 1.00 79.94 91 TYR A N 1
ATOM 757 C CA . TYR A 1 91 ? -15.779 6.094 14.256 1.00 79.94 91 TYR A CA 1
ATOM 758 C C . TYR A 1 91 ? -15.955 7.526 13.742 1.00 79.94 91 TYR A C 1
ATOM 760 O O . TYR A 1 91 ? -15.448 8.458 14.366 1.00 79.94 91 TYR A O 1
ATOM 768 N N . LYS A 1 92 ? -16.663 7.737 12.620 1.00 82.75 92 LYS A N 1
ATOM 769 C CA . LYS A 1 92 ? -16.841 9.049 11.966 1.00 82.75 92 LYS A CA 1
ATOM 770 C C . LYS A 1 92 ? -15.521 9.814 11.805 1.00 82.75 92 LYS A C 1
ATOM 772 O O . LYS A 1 92 ? -15.471 11.018 12.049 1.00 82.75 92 LYS A O 1
ATOM 777 N N . TRP A 1 93 ? -14.455 9.104 11.426 1.00 79.38 93 TRP A N 1
ATOM 778 C CA . TRP A 1 93 ? -13.103 9.660 11.257 1.00 79.38 93 TRP A CA 1
ATOM 779 C C . TRP A 1 93 ? -12.476 10.262 12.526 1.00 79.38 93 TRP A C 1
ATOM 781 O O . TRP A 1 93 ? -11.529 11.044 12.441 1.00 79.38 93 TRP A O 1
ATOM 791 N N . ARG A 1 94 ? -12.969 9.915 13.721 1.00 76.88 94 ARG A N 1
ATOM 792 C CA . ARG A 1 94 ? -12.335 10.339 14.974 1.00 76.88 94 ARG A CA 1
ATOM 793 C C . ARG A 1 94 ? -10.979 9.652 15.139 1.00 76.88 94 ARG A C 1
ATOM 795 O O . ARG A 1 94 ? -10.819 8.476 14.823 1.00 76.88 94 ARG A O 1
ATOM 802 N N . LEU A 1 95 ? -9.996 10.410 15.617 1.00 69.69 95 LEU A N 1
ATOM 803 C CA . LEU A 1 95 ? -8.638 9.923 15.906 1.00 69.69 95 LEU A CA 1
ATOM 804 C C . LEU A 1 95 ? -8.490 9.404 17.350 1.00 69.69 95 LEU A C 1
ATOM 806 O O . LEU A 1 95 ? -7.441 8.871 17.710 1.00 69.69 95 LEU A O 1
ATOM 810 N N . THR A 1 96 ? -9.547 9.545 18.154 1.00 59.53 96 THR A N 1
ATOM 811 C CA . THR A 1 96 ? -9.646 9.203 19.581 1.00 59.53 96 THR A CA 1
ATOM 812 C C . THR A 1 96 ? -11.037 8.696 19.905 1.00 59.53 96 THR A C 1
ATOM 814 O O . THR A 1 96 ? -12.000 9.405 19.518 1.00 59.53 96 THR A O 1
#

Secondary structure (DSSP, 8-state):
------HHHHHHHHHHHHHHHHHHHHHHH-TTTTHHHHHHHHHHHHHHHHHHHHHHHTT-S-GGGHHHHIIIIIHHHHHHHHHHHHIIIIITT---

pLDDT: mean 84.26, std 7.43, range [50.12, 92.44]

Organism: Nonlabens ulvanivorans (NCBI:txid906888)